Protein AF-A0A820KJC4-F1 (afdb_monomer)

Mean predicted aligned error: 12.33 Å

Solvent-accessible surface area (backbone atoms only — not comparable to full-atom values): 3784 Å² total; per-residue (Å²): 134,81,81,96,64,100,64,64,81,63,62,76,40,66,68,53,44,50,48,48,48,47,55,60,51,49,48,51,51,51,50,54,52,53,52,52,52,50,51,52,53,49,52,56,51,49,52,54,51,46,53,55,52,49,51,56,52,52,59,62,63,70,73,115

Foldseek 3Di:
DDDDDPDDPQCVPPVSVVCCCCVVPVVVVVVVVVVVVVVVVVVVVVVVVVVVVVVVVVVVVVPD

Structure (mmCIF, N/CA/C/O backbone):
data_AF-A0A820KJC4-F1
#
_entry.id   AF-A0A820KJC4-F1
#
loop_
_atom_site.group_PDB
_atom_site.id
_atom_site.type_symbol
_atom_site.label_atom_id
_atom_site.label_alt_id
_atom_site.label_comp_id
_atom_site.label_asym_id
_atom_site.label_entity_id
_atom_site.label_seq_id
_atom_site.pdbx_PDB_ins_code
_atom_site.Cartn_x
_atom_site.Cartn_y
_atom_site.Cartn_z
_atom_site.occupancy
_atom_site.B_iso_or_equiv
_atom_site.auth_seq_id
_atom_site.auth_comp_id
_atom_site.auth_asym_id
_atom_site.auth_atom_id
_atom_site.pdbx_PDB_model_num
ATOM 1 N N . MET A 1 1 ? 36.599 -0.717 -20.661 1.00 39.47 1 MET A N 1
ATOM 2 C CA . MET A 1 1 ? 36.159 -0.108 -19.388 1.00 39.47 1 MET A CA 1
ATOM 3 C C . MET A 1 1 ? 35.871 1.355 -19.664 1.00 39.47 1 MET A C 1
ATOM 5 O O . MET A 1 1 ? 36.762 2.024 -20.164 1.00 39.47 1 MET A O 1
ATOM 9 N N . GLN A 1 2 ? 34.637 1.824 -19.467 1.00 46.34 2 GLN A N 1
ATOM 10 C CA . GLN A 1 2 ? 34.277 3.218 -19.738 1.00 46.34 2 GLN A CA 1
ATOM 11 C C . GLN A 1 2 ? 34.212 3.985 -18.413 1.00 46.34 2 GLN A C 1
ATOM 13 O O . GLN A 1 2 ? 33.258 3.852 -17.660 1.00 46.34 2 GLN A O 1
ATOM 18 N N . ASN A 1 3 ? 35.303 4.699 -18.141 1.00 52.66 3 ASN 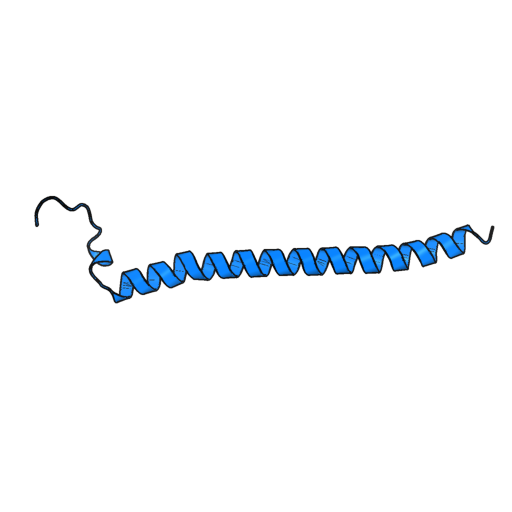A N 1
ATOM 19 C CA . ASN A 1 3 ? 35.428 5.961 -17.412 1.00 52.66 3 ASN A CA 1
ATOM 20 C C . ASN A 1 3 ? 34.395 6.240 -16.299 1.00 52.66 3 ASN A C 1
ATOM 22 O O . ASN A 1 3 ? 33.326 6.781 -16.559 1.00 52.66 3 ASN A O 1
ATOM 26 N N . GLY A 1 4 ? 34.783 5.978 -15.046 1.00 62.84 4 GLY A N 1
ATOM 27 C CA . GLY A 1 4 ? 34.388 6.809 -13.897 1.00 62.84 4 GLY A CA 1
ATOM 28 C C . GLY A 1 4 ? 32.950 6.725 -13.379 1.00 62.84 4 GLY A C 1
ATOM 29 O O . GLY A 1 4 ? 32.620 7.465 -12.460 1.00 62.84 4 GLY A O 1
ATOM 30 N N . VAL A 1 5 ? 32.106 5.836 -13.899 1.00 62.47 5 VAL A N 1
ATOM 31 C CA . VAL A 1 5 ? 30.764 5.591 -13.349 1.00 62.47 5 VAL A CA 1
ATOM 32 C C . VAL A 1 5 ? 30.659 4.162 -12.821 1.00 62.47 5 VAL A C 1
ATOM 34 O O . VAL A 1 5 ? 30.613 3.202 -13.589 1.00 62.47 5 VAL A O 1
ATOM 37 N N . CYS A 1 6 ? 30.633 4.024 -11.492 1.00 70.31 6 CYS A N 1
ATOM 38 C CA . CYS A 1 6 ? 30.254 2.785 -10.808 1.00 70.31 6 CYS A CA 1
ATOM 39 C C . CYS A 1 6 ? 28.735 2.617 -10.891 1.00 70.31 6 CYS A C 1
ATOM 41 O O . CYS A 1 6 ? 28.022 2.835 -9.918 1.00 70.31 6 CYS A O 1
ATOM 43 N N . ASP A 1 7 ? 28.249 2.260 -12.073 1.00 63.84 7 ASP A N 1
ATOM 44 C CA . ASP A 1 7 ? 26.854 1.898 -12.286 1.00 63.84 7 ASP A CA 1
ATOM 45 C C . ASP A 1 7 ? 26.794 0.421 -12.685 1.00 63.84 7 ASP A C 1
ATOM 47 O O . ASP A 1 7 ? 27.589 -0.052 -13.505 1.00 63.84 7 ASP A O 1
ATOM 51 N N . VAL A 1 8 ? 25.905 -0.348 -12.054 1.00 67.44 8 VAL A N 1
ATOM 52 C CA . VAL A 1 8 ? 25.810 -1.787 -12.323 1.00 67.44 8 VAL A CA 1
ATOM 53 C C . VAL A 1 8 ? 25.354 -1.989 -13.774 1.00 67.44 8 VAL A C 1
ATOM 55 O O . VAL A 1 8 ? 24.390 -1.371 -14.217 1.00 67.44 8 VAL A O 1
ATOM 58 N N . GLN A 1 9 ? 26.028 -2.848 -14.548 1.00 61.56 9 GLN A N 1
ATOM 59 C CA . GLN A 1 9 ? 25.782 -2.990 -15.997 1.00 61.56 9 GLN A CA 1
ATOM 60 C C . GLN A 1 9 ? 24.314 -3.265 -16.388 1.00 61.56 9 GLN A C 1
ATOM 62 O O . GLN A 1 9 ? 23.914 -2.939 -17.504 1.00 61.56 9 GLN A O 1
ATOM 67 N N . TRP A 1 10 ? 23.512 -3.830 -15.484 1.00 59.72 10 TRP A N 1
ATOM 68 C CA . TRP A 1 10 ? 22.091 -4.127 -15.689 1.00 59.72 10 TRP A CA 1
ATOM 69 C C . TRP A 1 10 ? 21.175 -2.897 -15.572 1.00 59.72 10 TRP A C 1
ATOM 71 O O . TRP A 1 10 ? 20.077 -2.910 -16.123 1.00 59.72 10 TRP A O 1
ATOM 81 N N . ASN A 1 11 ? 21.628 -1.822 -14.917 1.00 61.19 11 ASN A N 1
ATOM 82 C CA . ASN A 1 11 ? 20.865 -0.584 -14.709 1.00 61.19 11 ASN A CA 1
ATOM 83 C C . ASN A 1 11 ? 20.748 0.278 -15.983 1.00 61.19 11 ASN A C 1
ATOM 85 O O . ASN A 1 11 ? 19.853 1.111 -16.093 1.00 61.19 11 ASN A O 1
ATOM 89 N N . LYS A 1 12 ? 21.587 0.026 -17.000 1.00 63.28 12 LYS A N 1
ATOM 90 C CA . LYS A 1 12 ? 21.476 0.681 -18.318 1.00 63.28 12 LYS A CA 1
ATOM 91 C C . LYS A 1 12 ? 20.302 0.169 -19.159 1.00 63.28 12 LYS A C 1
ATOM 93 O O . LYS A 1 12 ? 19.897 0.836 -20.109 1.00 63.28 12 LYS A O 1
ATOM 98 N N . ASN A 1 13 ? 19.744 -0.995 -18.820 1.00 68.88 13 ASN A N 1
ATOM 99 C CA . ASN A 1 13 ? 18.560 -1.524 -19.483 1.00 68.88 13 ASN A CA 1
ATOM 100 C C . ASN A 1 13 ? 17.307 -0.924 -18.840 1.00 68.88 13 ASN A C 1
ATOM 102 O O . ASN A 1 13 ? 16.937 -1.287 -17.724 1.0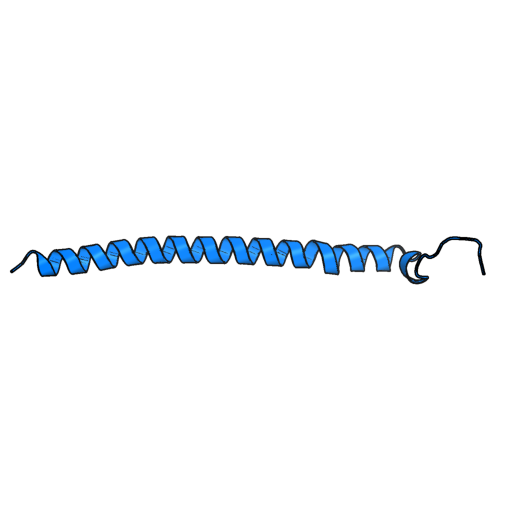0 68.88 13 ASN A O 1
ATOM 106 N N . HIS A 1 14 ? 16.627 -0.043 -19.576 1.00 70.88 14 HIS A N 1
ATOM 107 C CA . HIS A 1 14 ? 15.416 0.658 -19.130 1.00 70.88 14 HIS A CA 1
ATOM 108 C C . HIS A 1 14 ? 14.359 -0.306 -18.554 1.00 70.88 14 HIS A C 1
ATOM 110 O O . HIS A 1 14 ? 13.758 -0.034 -17.518 1.00 70.88 14 HIS A O 1
ATOM 116 N N . VAL A 1 15 ? 14.192 -1.478 -19.177 1.00 77.75 15 VAL A N 1
ATOM 117 C CA . VAL A 1 15 ? 13.241 -2.513 -18.738 1.00 77.75 15 VAL A CA 1
ATOM 118 C C . VAL A 1 15 ? 13.583 -3.058 -17.347 1.00 77.75 15 VAL A C 1
ATOM 120 O O . VAL A 1 15 ? 12.693 -3.243 -16.525 1.00 77.75 15 VAL A O 1
ATOM 123 N N . PHE A 1 16 ? 14.865 -3.278 -17.048 1.00 76.62 16 PHE A N 1
ATOM 124 C CA . PHE A 1 16 ? 15.284 -3.889 -15.784 1.00 76.62 16 PHE A CA 1
ATOM 125 C C . PHE A 1 16 ? 15.136 -2.914 -14.611 1.00 76.62 16 PHE A C 1
ATOM 127 O O . PHE A 1 16 ? 14.636 -3.296 -13.556 1.00 76.62 16 PHE A O 1
ATOM 134 N N . ASN A 1 17 ? 15.490 -1.641 -14.813 1.00 75.00 17 ASN A N 1
ATOM 135 C CA . ASN A 1 17 ? 15.296 -0.590 -13.812 1.00 75.00 17 ASN A CA 1
ATOM 136 C C . ASN A 1 17 ? 13.799 -0.338 -13.538 1.00 75.00 17 ASN A C 1
ATOM 138 O O . ASN A 1 17 ? 13.387 -0.233 -12.384 1.00 75.00 17 ASN A O 1
ATOM 142 N N . LEU A 1 18 ? 12.956 -0.358 -14.578 1.00 83.38 18 LEU A N 1
ATOM 143 C CA . LEU A 1 18 ? 11.504 -0.258 -14.421 1.00 83.38 18 LEU A CA 1
ATOM 144 C C . LEU A 1 18 ? 10.938 -1.435 -13.612 1.00 83.38 18 LEU A C 1
ATOM 146 O O . LEU A 1 18 ? 10.185 -1.221 -12.664 1.00 83.38 18 LEU A O 1
ATOM 150 N N . CYS A 1 19 ? 11.330 -2.671 -13.935 1.00 86.56 19 CYS A N 1
ATOM 151 C CA . CYS A 1 19 ? 10.912 -3.857 -13.186 1.00 86.56 19 CYS A CA 1
ATOM 152 C C . CYS A 1 19 ? 11.401 -3.835 -11.734 1.00 86.56 19 CYS A C 1
ATOM 154 O O . CYS A 1 19 ? 10.641 -4.200 -10.843 1.00 86.56 19 CYS A O 1
ATOM 156 N N . LEU A 1 20 ? 12.636 -3.392 -11.480 1.00 84.75 20 LEU A N 1
ATOM 157 C CA . LEU A 1 20 ? 13.181 -3.246 -10.128 1.00 84.75 20 LEU A CA 1
ATOM 158 C C . LEU A 1 20 ? 12.432 -2.168 -9.342 1.00 84.75 20 LEU A C 1
ATOM 160 O O . LEU A 1 20 ? 12.022 -2.422 -8.218 1.00 84.75 20 LEU A O 1
ATOM 164 N N . THR A 1 21 ? 12.182 -1.004 -9.939 1.00 85.31 21 THR A N 1
ATOM 165 C CA . THR A 1 21 ? 11.387 0.068 -9.326 1.00 85.31 21 THR A CA 1
ATOM 166 C C . THR A 1 21 ? 9.968 -0.406 -9.015 1.00 85.31 21 THR A C 1
ATOM 168 O O . THR A 1 21 ? 9.498 -0.254 -7.894 1.00 85.31 21 THR A O 1
ATOM 171 N N . ILE A 1 22 ? 9.270 -1.031 -9.960 1.00 89.12 22 ILE A N 1
ATOM 172 C CA . ILE A 1 22 ? 7.901 -1.511 -9.728 1.00 89.12 22 ILE A CA 1
ATOM 173 C C . ILE A 1 22 ? 7.897 -2.656 -8.702 1.00 89.12 22 ILE A C 1
ATOM 175 O O . ILE A 1 22 ? 7.135 -2.645 -7.737 1.00 89.12 22 ILE A O 1
ATOM 179 N N . GLY A 1 23 ? 8.788 -3.628 -8.871 1.00 88.94 23 GLY A N 1
ATOM 180 C CA . GLY A 1 23 ? 8.889 -4.803 -8.016 1.00 88.94 23 GLY A CA 1
ATOM 181 C C . GLY A 1 23 ? 9.271 -4.458 -6.582 1.00 88.94 23 GLY A C 1
ATOM 182 O O . GLY A 1 23 ? 8.538 -4.811 -5.668 1.00 88.94 23 GLY A O 1
ATOM 183 N N . TYR A 1 24 ? 10.379 -3.751 -6.364 1.00 86.44 24 TYR A N 1
ATOM 184 C CA . TYR A 1 24 ? 10.861 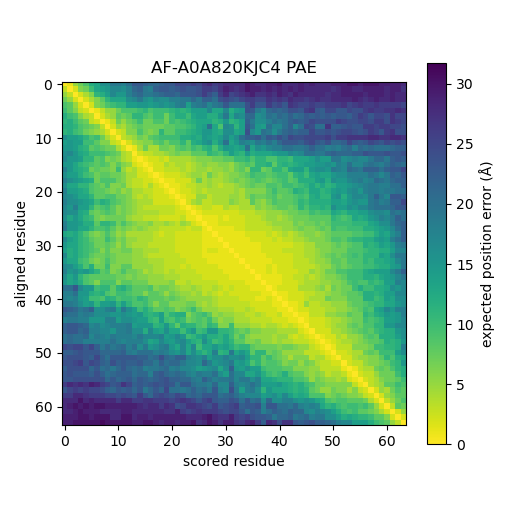-3.450 -5.014 1.00 86.44 24 TYR A CA 1
ATOM 185 C C . TYR A 1 24 ? 10.105 -2.305 -4.352 1.00 86.44 24 TYR A C 1
ATOM 187 O O . TYR A 1 24 ? 9.744 -2.419 -3.181 1.00 86.44 24 TYR A O 1
ATOM 195 N N . PHE A 1 25 ? 9.872 -1.201 -5.063 1.00 87.38 25 PHE A N 1
ATOM 196 C CA . PHE A 1 25 ? 9.300 -0.007 -4.445 1.00 87.38 25 PHE A CA 1
ATOM 197 C C . PHE A 1 25 ? 7.778 -0.107 -4.362 1.00 87.38 25 PHE A C 1
ATOM 199 O O . PHE A 1 25 ? 7.213 -0.054 -3.270 1.00 87.38 25 PHE A O 1
ATOM 206 N N . TRP A 1 26 ? 7.108 -0.317 -5.498 1.00 91.25 26 TRP A N 1
ATOM 207 C CA . TRP A 1 26 ? 5.646 -0.290 -5.535 1.00 91.25 26 TRP A CA 1
ATOM 208 C C . TRP A 1 26 ? 5.021 -1.492 -4.831 1.00 91.25 26 TRP A C 1
ATOM 210 O O . TRP A 1 26 ? 4.106 -1.295 -4.035 1.00 91.25 26 TRP A O 1
ATOM 220 N N . THR A 1 27 ? 5.529 -2.713 -5.035 1.00 94.12 27 THR A N 1
ATOM 221 C CA . THR A 1 27 ? 4.994 -3.895 -4.326 1.00 94.12 27 THR A CA 1
ATOM 222 C C . THR A 1 27 ? 5.096 -3.733 -2.814 1.00 94.12 27 THR A C 1
ATOM 224 O O . THR A 1 27 ? 4.106 -3.934 -2.114 1.00 94.12 27 THR A O 1
ATOM 227 N N . THR A 1 28 ? 6.259 -3.323 -2.295 1.00 93.88 28 THR A N 1
ATOM 228 C CA . THR A 1 28 ? 6.451 -3.137 -0.847 1.00 93.88 28 THR A CA 1
ATOM 229 C C . THR A 1 28 ? 5.522 -2.057 -0.299 1.00 93.88 28 THR A C 1
ATOM 231 O O . THR A 1 28 ? 4.917 -2.239 0.757 1.00 93.88 28 THR A O 1
ATOM 234 N N . LEU A 1 29 ? 5.353 -0.958 -1.036 1.00 94.12 29 LEU A N 1
ATOM 235 C CA . LEU A 1 29 ? 4.455 0.130 -0.662 1.00 94.12 29 LEU A CA 1
ATOM 236 C C . LEU A 1 29 ? 2.993 -0.342 -0.603 1.00 94.12 29 LEU A C 1
ATOM 238 O O . LEU A 1 29 ? 2.313 -0.086 0.391 1.00 94.12 29 LEU A O 1
ATOM 242 N N . PHE A 1 30 ? 2.525 -1.104 -1.597 1.00 96.00 30 PHE A N 1
ATOM 243 C CA . PHE A 1 30 ? 1.185 -1.700 -1.572 1.00 96.00 30 PHE A CA 1
ATOM 244 C C . PHE A 1 30 ? 0.998 -2.665 -0.401 1.00 96.00 30 PHE A C 1
ATOM 246 O O . PHE A 1 30 ? -0.024 -2.600 0.279 1.00 96.00 30 PHE A O 1
ATOM 253 N N . VAL A 1 31 ? 1.983 -3.524 -0.125 1.00 95.81 31 VAL A N 1
ATOM 254 C CA . VAL A 1 31 ? 1.927 -4.466 1.003 1.00 95.81 31 VAL A CA 1
ATOM 255 C C . VAL A 1 31 ? 1.800 -3.720 2.332 1.00 95.81 31 VAL A C 1
ATOM 257 O O . VAL A 1 31 ? 0.934 -4.067 3.135 1.00 95.81 31 VAL A O 1
ATOM 260 N N . MET A 1 32 ? 2.597 -2.670 2.551 1.00 95.31 32 MET A N 1
ATOM 261 C CA . MET A 1 32 ? 2.531 -1.863 3.777 1.00 95.31 32 MET A CA 1
ATOM 262 C C . MET A 1 32 ? 1.177 -1.167 3.937 1.00 95.31 32 MET A C 1
ATOM 264 O O . MET A 1 32 ? 0.602 -1.182 5.026 1.00 95.31 32 MET A O 1
ATOM 268 N N . ILE A 1 33 ? 0.635 -0.602 2.854 1.00 96.25 33 ILE A N 1
ATOM 269 C CA . ILE A 1 33 ? -0.680 0.052 2.866 1.00 96.25 33 ILE A CA 1
ATOM 270 C C . ILE A 1 33 ? -1.785 -0.956 3.192 1.00 96.25 33 ILE A C 1
ATOM 272 O O . ILE A 1 33 ? -2.600 -0.705 4.081 1.00 96.25 33 ILE A O 1
ATOM 276 N N . ILE A 1 34 ? -1.810 -2.105 2.510 1.00 96.56 34 ILE A N 1
ATOM 277 C CA . ILE A 1 34 ? -2.829 -3.142 2.723 1.00 96.56 34 ILE A CA 1
ATOM 278 C C . ILE A 1 34 ? -2.759 -3.667 4.155 1.00 96.56 34 ILE A C 1
ATOM 280 O O . ILE A 1 34 ? -3.792 -3.768 4.816 1.00 96.56 34 ILE A O 1
ATOM 284 N N . LEU A 1 35 ? -1.556 -3.962 4.652 1.00 95.06 35 LEU A N 1
ATOM 285 C CA . LEU A 1 35 ? -1.361 -4.448 6.014 1.00 95.06 35 LEU A CA 1
ATOM 286 C C . LEU A 1 35 ? -1.866 -3.432 7.045 1.00 95.06 35 LEU A C 1
ATOM 288 O O . LEU A 1 35 ? -2.576 -3.806 7.976 1.00 95.06 35 LEU A O 1
ATOM 292 N N . TYR A 1 36 ? -1.558 -2.147 6.857 1.00 94.62 36 TYR A N 1
ATOM 293 C CA . TYR A 1 36 ? -2.008 -1.087 7.756 1.00 94.62 36 TYR A CA 1
ATOM 294 C C . TYR A 1 36 ? -3.537 -0.946 7.769 1.00 94.62 36 TYR A C 1
ATOM 296 O O . TYR A 1 36 ? -4.151 -0.940 8.838 1.00 94.62 36 TYR A O 1
ATOM 304 N N . ILE A 1 37 ? -4.165 -0.898 6.589 1.00 96.06 37 ILE A N 1
ATOM 305 C CA . ILE A 1 37 ? -5.626 -0.806 6.458 1.00 96.06 37 ILE A CA 1
ATOM 306 C C . ILE A 1 37 ? -6.298 -2.035 7.076 1.00 96.06 37 ILE A C 1
ATOM 308 O O . ILE A 1 37 ? -7.288 -1.899 7.796 1.00 96.06 37 ILE A O 1
ATOM 312 N N . PHE A 1 38 ? -5.757 -3.230 6.833 1.00 93.94 38 PHE A N 1
ATOM 313 C CA . PHE A 1 38 ? -6.298 -4.475 7.365 1.00 93.94 38 PHE A CA 1
ATOM 314 C C . PHE A 1 38 ? -6.256 -4.499 8.894 1.00 93.94 3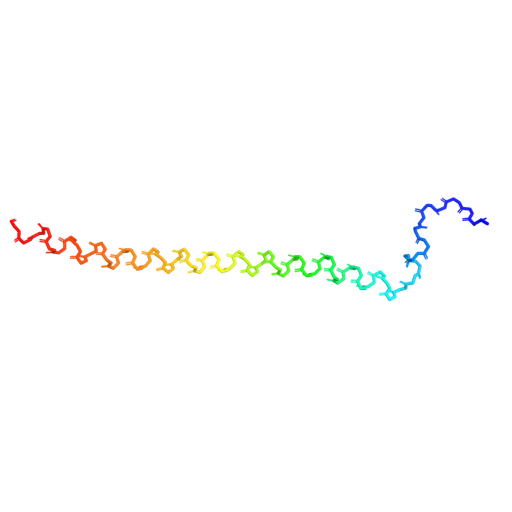8 PHE A C 1
ATOM 316 O O . PHE A 1 38 ? -7.279 -4.760 9.526 1.00 93.94 38 PHE A O 1
ATOM 323 N N . ILE A 1 39 ? -5.114 -4.163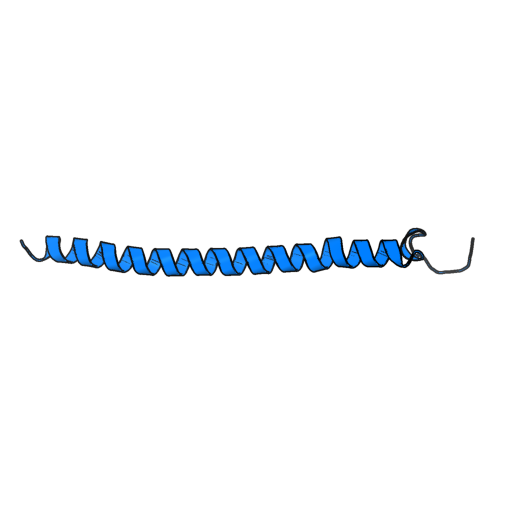 9.502 1.00 93.31 39 ILE A N 1
ATOM 324 C CA . ILE A 1 39 ? -4.977 -4.112 10.964 1.00 93.31 39 ILE A CA 1
ATOM 325 C C . ILE A 1 39 ? -5.939 -3.080 11.555 1.00 93.31 39 ILE A C 1
ATOM 327 O O . ILE A 1 39 ? -6.631 -3.380 12.525 1.00 93.31 39 ILE A O 1
ATOM 331 N N . TYR A 1 40 ? -6.032 -1.889 10.961 1.00 92.75 40 TYR A N 1
ATOM 332 C CA . TYR A 1 40 ? -6.932 -0.842 11.442 1.00 92.75 40 TYR A CA 1
ATOM 333 C C . TYR A 1 40 ? -8.413 -1.246 11.327 1.00 92.75 40 TYR A C 1
ATOM 335 O O . TYR A 1 40 ? -9.213 -1.042 12.247 1.00 92.75 40 TYR A O 1
ATOM 343 N N . GLY A 1 41 ? -8.783 -1.892 10.220 1.00 89.62 41 GLY A N 1
ATOM 344 C CA . GLY A 1 41 ? -10.111 -2.466 10.024 1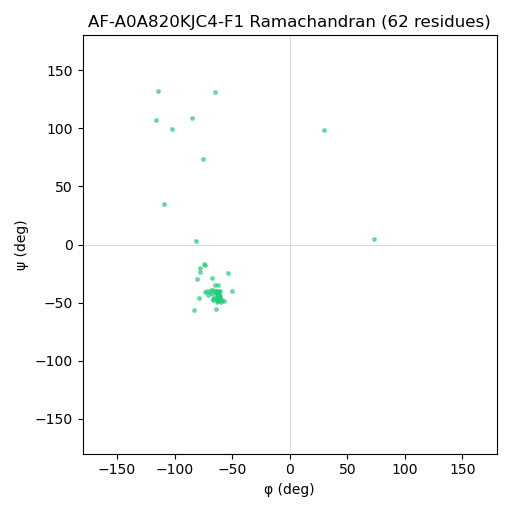.00 89.62 41 GLY A CA 1
ATOM 345 C C . GLY A 1 41 ? -10.424 -3.555 11.050 1.00 89.62 41 GLY A C 1
ATOM 346 O O . GLY A 1 41 ? -11.502 -3.566 11.638 1.00 89.62 41 GLY A O 1
ATOM 347 N N . VAL A 1 42 ? -9.481 -4.455 11.324 1.00 90.75 42 VAL A N 1
ATOM 348 C CA . VAL A 1 42 ? -9.651 -5.517 12.324 1.00 90.75 42 VAL A CA 1
ATOM 349 C C . VAL A 1 42 ? -9.757 -4.923 13.730 1.00 90.75 42 VAL A C 1
ATOM 351 O O . VAL A 1 42 ? -10.706 -5.244 14.438 1.00 90.75 42 VAL A O 1
ATOM 354 N N . ALA A 1 43 ? -8.868 -4.004 14.115 1.00 88.62 43 ALA A N 1
ATOM 355 C CA . ALA A 1 43 ? -8.888 -3.351 15.424 1.00 88.62 43 ALA A CA 1
ATOM 356 C C . ALA A 1 43 ? -10.225 -2.642 15.691 1.00 88.62 43 ALA A C 1
ATOM 358 O O . ALA A 1 43 ? -10.866 -2.893 16.711 1.00 88.62 43 ALA A O 1
ATOM 359 N N . SER A 1 44 ? -10.705 -1.847 14.732 1.00 82.25 44 SER A N 1
ATOM 360 C CA . SER A 1 44 ? -11.992 -1.149 14.852 1.00 82.25 44 SER A CA 1
ATOM 361 C C . SER A 1 44 ? -13.193 -2.108 14.919 1.00 82.25 44 SER A C 1
ATOM 363 O O . SER A 1 44 ? -14.150 -1.862 15.662 1.00 82.25 44 SER A O 1
ATOM 365 N N . ASN A 1 45 ? -13.148 -3.239 14.207 1.00 84.06 45 ASN A N 1
ATOM 366 C CA . ASN A 1 45 ? -14.163 -4.290 14.314 1.00 84.06 45 ASN A CA 1
ATOM 367 C C . ASN A 1 45 ? -14.118 -5.018 15.670 1.00 84.06 45 ASN A C 1
ATOM 369 O O . ASN A 1 45 ? -15.171 -5.275 16.261 1.00 84.06 45 ASN A O 1
ATOM 373 N N . LEU A 1 46 ? -12.923 -5.312 16.193 1.00 77.75 46 LEU A N 1
ATOM 374 C CA . LEU A 1 46 ? -12.736 -5.933 17.507 1.00 77.75 46 LEU A CA 1
ATOM 375 C C . LEU A 1 46 ? -13.231 -5.023 18.629 1.00 77.75 46 LEU A C 1
ATOM 377 O O . LEU A 1 46 ? -13.922 -5.494 19.527 1.00 77.75 46 LEU A O 1
ATOM 381 N N . GLU A 1 47 ? -12.954 -3.724 18.561 1.00 76.94 47 GLU A N 1
ATOM 382 C CA . GLU A 1 47 ? -13.455 -2.753 19.532 1.00 76.94 47 GLU A CA 1
ATOM 383 C C . GLU A 1 47 ? -14.986 -2.653 19.524 1.00 76.94 47 GLU A C 1
ATOM 385 O O . GLU A 1 47 ? -15.616 -2.622 20.583 1.00 76.94 47 GLU A O 1
ATOM 390 N N . ARG A 1 48 ? -15.616 -2.638 18.340 1.00 76.56 48 ARG A N 1
ATOM 391 C CA . ARG A 1 48 ? -17.086 -2.631 18.227 1.00 76.56 48 ARG A CA 1
ATOM 392 C C . 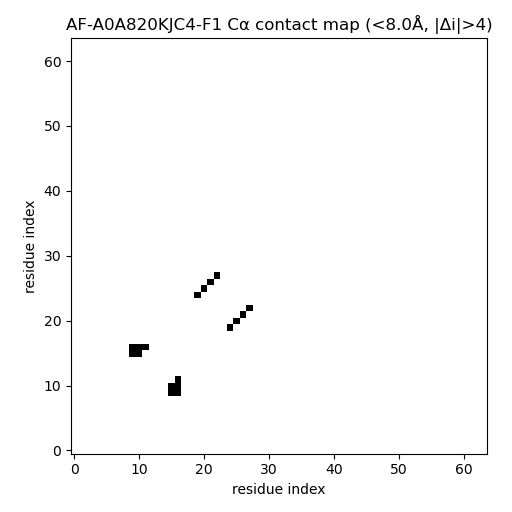ARG A 1 48 ? -17.695 -3.906 18.802 1.00 76.56 48 ARG A C 1
ATOM 394 O O . ARG A 1 48 ? -18.640 -3.820 19.585 1.00 76.56 48 ARG A O 1
ATOM 401 N N . LYS A 1 49 ? -17.125 -5.068 18.474 1.00 76.44 49 LYS A N 1
ATOM 402 C CA . LYS A 1 49 ? -17.584 -6.368 18.983 1.00 76.44 49 LYS A CA 1
ATOM 403 C C . LYS A 1 49 ? -17.353 -6.513 20.491 1.00 76.44 49 LYS A C 1
ATOM 405 O O . LYS A 1 49 ? -18.223 -7.017 21.193 1.00 76.44 49 LYS A O 1
ATOM 410 N N . SER A 1 50 ? -16.224 -6.020 21.000 1.00 72.56 50 SER A N 1
ATOM 411 C CA . SER A 1 50 ? -15.907 -5.989 22.431 1.00 72.56 50 SER A CA 1
ATOM 412 C C . SER A 1 50 ? -16.902 -5.125 23.204 1.00 72.56 50 SER A C 1
ATOM 414 O O . SER A 1 50 ? -17.458 -5.590 24.192 1.00 72.56 50 SER A O 1
ATOM 416 N N . ARG A 1 51 ? -17.231 -3.918 22.715 1.00 69.31 51 ARG A N 1
ATOM 417 C CA . ARG A 1 51 ? -18.251 -3.055 23.340 1.00 69.31 51 ARG A CA 1
ATOM 418 C C . ARG A 1 51 ? -19.630 -3.707 23.376 1.00 69.31 51 ARG A C 1
ATOM 420 O O . ARG A 1 51 ? -20.338 -3.585 24.373 1.00 69.31 51 ARG A O 1
ATOM 427 N N . GLU A 1 52 ? -20.021 -4.403 22.313 1.00 75.06 52 GLU A N 1
ATOM 428 C CA . GLU A 1 52 ? -21.304 -5.107 22.284 1.00 75.06 52 GLU A CA 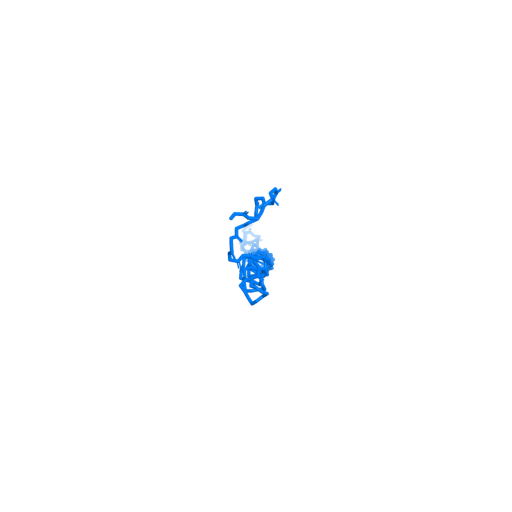1
ATOM 429 C C . GLU A 1 52 ? -21.333 -6.287 23.268 1.00 75.06 52 GLU A C 1
ATOM 431 O O . GLU A 1 52 ? -22.301 -6.453 24.010 1.00 75.06 52 GLU A O 1
ATOM 436 N N . ASN A 1 53 ? -20.249 -7.063 23.336 1.00 66.56 53 ASN A N 1
ATOM 437 C CA . ASN A 1 53 ? -20.118 -8.172 24.281 1.00 66.56 53 ASN A CA 1
ATOM 438 C C . ASN A 1 53 ? -20.018 -7.689 25.739 1.00 66.56 53 ASN A C 1
ATOM 440 O O . ASN A 1 53 ? -20.649 -8.274 26.617 1.00 66.56 53 ASN A O 1
ATOM 444 N N . ALA A 1 54 ? -19.308 -6.588 25.997 1.00 69.62 54 ALA A N 1
ATOM 445 C CA . ALA A 1 54 ? -19.213 -5.963 27.314 1.00 69.62 54 ALA A CA 1
ATOM 446 C C . ALA A 1 54 ? -20.581 -5.466 27.802 1.00 69.62 54 ALA A C 1
ATOM 448 O O . ALA A 1 54 ? -20.937 -5.701 28.951 1.00 69.62 54 ALA A O 1
ATOM 449 N N . ARG A 1 55 ? -21.401 -4.862 26.925 1.00 64.38 55 ARG A N 1
ATOM 450 C CA . ARG A 1 55 ? -22.770 -4.438 27.280 1.00 64.38 55 ARG A CA 1
ATOM 451 C C . ARG A 1 55 ? -23.668 -5.616 27.657 1.00 64.38 55 ARG A C 1
ATOM 453 O O . ARG A 1 55 ? -24.418 -5.507 28.623 1.00 64.38 55 ARG A O 1
ATOM 460 N N . LYS A 1 56 ? -23.570 -6.744 26.942 1.00 67.44 56 LYS A N 1
ATOM 461 C CA . LYS A 1 56 ? -24.303 -7.979 27.284 1.00 67.44 56 LYS A CA 1
ATOM 462 C C . LYS A 1 56 ? -23.880 -8.507 28.660 1.00 67.44 56 LYS A C 1
ATOM 464 O O . LYS A 1 56 ? -24.7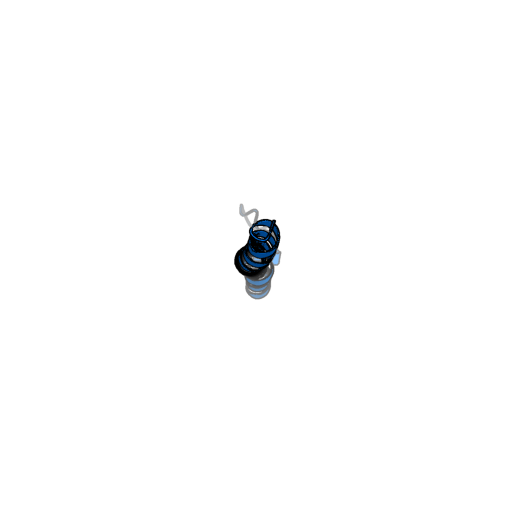32 -8.860 29.468 1.00 67.44 56 LYS A O 1
ATOM 469 N N . MET A 1 57 ? -22.584 -8.477 28.969 1.00 63.03 57 MET A N 1
ATOM 470 C CA . MET A 1 57 ? -22.062 -8.946 30.257 1.00 63.03 57 MET A CA 1
ATOM 471 C C . MET A 1 57 ? -22.414 -8.002 31.421 1.00 63.03 57 MET A C 1
ATOM 473 O O . MET A 1 57 ? -22.839 -8.476 32.470 1.00 63.03 57 MET A O 1
ATOM 477 N N . SER A 1 58 ? -22.360 -6.677 31.224 1.00 66.31 58 SER A N 1
ATOM 478 C CA . SER A 1 58 ? -22.842 -5.698 32.214 1.00 66.31 58 SER A CA 1
ATOM 479 C C . SER A 1 58 ? -24.339 -5.835 32.495 1.00 66.31 58 SER A C 1
ATOM 481 O O . SER A 1 58 ? -24.754 -5.656 33.636 1.00 66.31 58 SER A O 1
ATOM 483 N N . SER A 1 59 ? -25.152 -6.189 31.492 1.00 64.94 59 SER A N 1
ATOM 484 C CA . SER A 1 59 ? -26.593 -6.390 31.701 1.00 64.94 59 SER A CA 1
ATOM 485 C C . SER A 1 59 ? -26.918 -7.608 32.570 1.00 64.94 59 SER A C 1
ATOM 487 O O . SER A 1 59 ? -27.904 -7.579 33.291 1.00 64.94 59 SER A O 1
ATOM 489 N N . LEU A 1 60 ? -26.065 -8.639 32.566 1.00 61.31 60 LEU A N 1
ATOM 490 C CA . LEU A 1 60 ? -26.227 -9.821 33.419 1.00 61.31 60 LEU A CA 1
ATOM 491 C C . LEU A 1 60 ? -25.731 -9.580 34.853 1.00 61.31 60 LEU A C 1
ATOM 493 O O . LEU A 1 60 ? -26.273 -10.157 35.787 1.00 61.31 60 LEU A O 1
ATOM 497 N N . VAL A 1 61 ? -24.733 -8.708 35.041 1.00 63.28 61 VAL A N 1
ATOM 498 C CA . VAL A 1 61 ? -24.210 -8.343 36.373 1.00 63.28 61 VAL A CA 1
ATOM 499 C C . VAL A 1 61 ? -25.121 -7.344 37.103 1.00 63.28 61 VAL A C 1
ATOM 501 O O . VAL A 1 61 ? -25.122 -7.313 38.325 1.00 63.28 61 VAL A O 1
ATOM 504 N N . GLY A 1 62 ? -25.934 -6.562 36.384 1.00 57.38 62 GLY A N 1
ATOM 505 C CA . GLY A 1 62 ? -26.924 -5.647 36.975 1.00 57.38 62 GLY A CA 1
ATOM 506 C C . GLY A 1 62 ? -28.252 -6.295 37.398 1.00 57.38 62 GLY A C 1
ATOM 507 O O . GLY A 1 62 ? -29.159 -5.577 37.806 1.00 57.38 62 GLY A O 1
ATOM 508 N N . MET A 1 63 ? -28.390 -7.619 37.264 1.00 52.31 63 MET A N 1
ATOM 509 C CA . MET A 1 63 ? -29.579 -8.387 37.668 1.00 52.31 63 MET A CA 1
ATOM 510 C C . MET A 1 63 ? -29.311 -9.272 38.903 1.00 52.31 63 MET A C 1
ATOM 512 O O . MET A 1 63 ? -29.847 -10.376 38.991 1.00 52.31 63 MET A O 1
ATOM 516 N N . ALA A 1 64 ? -28.472 -8.804 39.834 1.00 44.31 64 ALA A N 1
ATOM 517 C CA . ALA A 1 64 ? -28.215 -9.416 41.141 1.00 44.31 64 ALA A CA 1
ATOM 518 C C . ALA A 1 64 ? -28.319 -8.369 42.256 1.00 44.31 64 ALA A C 1
ATOM 520 O O . ALA A 1 64 ? -27.930 -7.206 41.998 1.00 44.31 64 ALA A O 1
#

pLDDT: mean 76.44, std 14.88, range [39.47, 96.56]

Organism: NCBI:txid392033

Sequence (64 aa):
MQNGVCDVQWNKNHVFNLCLTIGYFWTTLFVMIILYIFIYGVASNLERKSRENARKMSSLVGMA

Radius of gyration: 26.28 Å; Cα contacts (8 Å, |Δi|>4): 9; chains: 1; bounding box: 66×17×61 Å

Secondary structure (DSSP, 8-state):
--TT----GGGGSHHHHHHHIIIIIIHHHHHHHHHHHHHHHHHHHHHHHHHHHHHHHHHHHTT-